Protein AF-X1NSH6-F1 (afdb_monomer)

Radius of gyration: 13.07 Å; Cα contacts (8 Å, |Δi|>4): 57; chains: 1; bounding box: 32×28×32 Å

Solvent-accessible surface area (backbone atoms only — not comparable to full-atom values): 4794 Å² total; per-residue (Å²): 126,86,82,72,74,70,80,81,75,54,56,63,60,57,41,71,68,60,53,96,82,54,53,64,50,74,45,62,81,72,57,41,60,83,47,38,70,58,53,51,52,32,52,50,53,40,55,72,67,42,87,89,55,77,67,45,77,46,79,46,67,90,74,77,57,53,71,72,58,49,66,72,74,106

Mean predicted aligned error: 5.03 Å

Secondary structure (DSSP, 8-state):
--TT-TT---HHHHHHT--TT--EEEE-SS-GGGGHHHHHHHHHHHHHT-SS-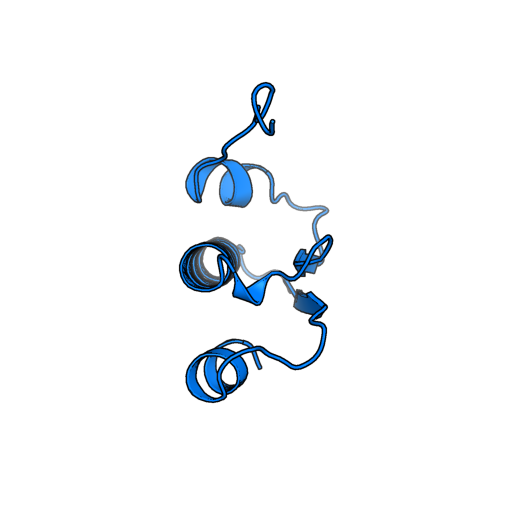--EEEE---S-S-HHHHHHH-

Structure (mmCIF, N/CA/C/O backbone):
data_AF-X1NSH6-F1
#
_entry.id   AF-X1NSH6-F1
#
loop_
_atom_site.group_PDB
_atom_site.id
_atom_site.type_symbol
_atom_site.label_atom_id
_atom_site.label_alt_id
_atom_site.label_comp_id
_atom_site.label_asym_id
_atom_site.label_entity_id
_atom_site.label_seq_id
_atom_site.pdbx_PDB_ins_code
_atom_site.Cartn_x
_atom_site.Cartn_y
_atom_site.Cartn_z
_atom_site.occupancy
_atom_site.B_iso_or_equiv
_atom_site.auth_seq_id
_atom_site.auth_comp_id
_atom_site.auth_asym_id
_atom_site.auth_atom_id
_atom_site.pdbx_PDB_model_num
ATOM 1 N N . MET A 1 1 ? 18.793 14.348 -12.281 1.00 44.91 1 MET A N 1
ATOM 2 C CA . MET A 1 1 ? 18.257 12.966 -12.211 1.00 44.91 1 MET A CA 1
ATOM 3 C C . MET A 1 1 ? 17.386 12.899 -10.959 1.00 44.91 1 MET A C 1
ATOM 5 O O . MET A 1 1 ? 17.124 13.962 -10.414 1.00 44.91 1 MET A O 1
ATOM 9 N N . ALA A 1 2 ? 16.849 11.759 -10.520 1.00 51.84 2 ALA A N 1
ATOM 10 C CA . ALA A 1 2 ? 15.993 11.669 -9.323 1.00 51.84 2 ALA A CA 1
ATOM 11 C C . ALA A 1 2 ? 16.766 11.918 -7.994 1.00 51.84 2 ALA A C 1
ATOM 13 O O . ALA A 1 2 ? 16.611 11.206 -7.010 1.00 51.84 2 ALA A O 1
ATOM 14 N N . GLU A 1 3 ? 17.646 12.919 -7.985 1.00 49.53 3 GLU A N 1
ATOM 15 C CA . GLU A 1 3 ? 18.637 13.255 -6.957 1.00 49.53 3 GLU A CA 1
ATOM 16 C C . GLU A 1 3 ? 18.033 13.919 -5.718 1.00 49.53 3 GLU A C 1
ATOM 18 O O . GLU A 1 3 ? 18.750 14.213 -4.769 1.00 49.53 3 GLU A O 1
ATOM 23 N N . SER A 1 4 ? 16.717 14.127 -5.689 1.00 53.59 4 SER A N 1
ATOM 24 C CA . SER A 1 4 ? 16.015 14.712 -4.547 1.00 53.59 4 SER A CA 1
ATOM 25 C C . SER A 1 4 ? 15.010 13.756 -3.905 1.00 53.59 4 SER A C 1
ATOM 27 O O . SER A 1 4 ? 14.080 14.237 -3.264 1.00 53.59 4 SER A O 1
ATOM 29 N N . LEU A 1 5 ? 15.123 12.434 -4.116 1.00 56.91 5 LEU A N 1
ATOM 30 C CA . LEU A 1 5 ? 14.168 11.444 -3.599 1.00 56.91 5 LEU A CA 1
ATOM 31 C C . LEU A 1 5 ? 14.253 11.317 -2.072 1.00 56.91 5 LEU A C 1
ATOM 33 O O . LEU A 1 5 ? 14.737 10.332 -1.517 1.00 56.91 5 LEU A O 1
ATOM 37 N N . SER A 1 6 ? 13.706 12.317 -1.394 1.00 60.59 6 SER A N 1
ATOM 38 C CA . SER A 1 6 ? 13.077 12.153 -0.107 1.00 60.59 6 SER A CA 1
ATOM 39 C C . SER A 1 6 ? 11.582 12.474 -0.220 1.00 60.59 6 SER A C 1
ATOM 41 O O . SER A 1 6 ? 11.195 13.470 -0.836 1.00 60.59 6 SER A O 1
ATOM 43 N N . PRO A 1 7 ? 10.734 11.611 0.364 1.00 70.75 7 PRO A N 1
ATOM 44 C CA . PRO A 1 7 ? 11.116 10.494 1.231 1.00 70.75 7 PRO A CA 1
ATOM 45 C C . PRO A 1 7 ? 10.959 9.112 0.569 1.00 70.75 7 PRO A C 1
ATOM 47 O O . PRO A 1 7 ? 9.851 8.711 0.215 1.00 70.75 7 PRO A O 1
AT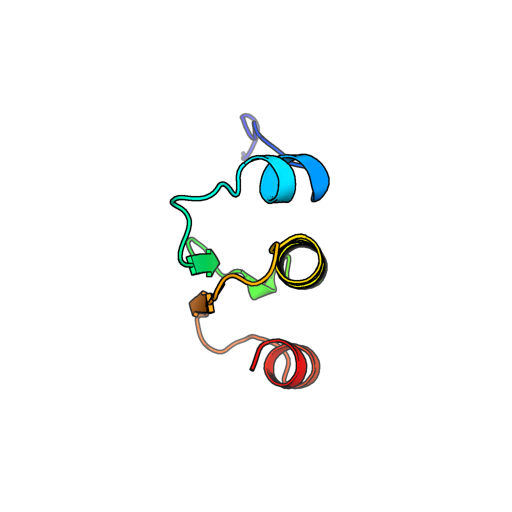OM 50 N N . ILE A 1 8 ? 12.057 8.343 0.500 1.00 84.88 8 ILE A N 1
ATOM 51 C CA . ILE A 1 8 ? 11.970 6.875 0.571 1.00 84.88 8 ILE A CA 1
ATOM 52 C C . ILE A 1 8 ? 11.329 6.555 1.923 1.00 84.88 8 ILE A C 1
ATOM 54 O O . ILE A 1 8 ? 11.774 7.076 2.945 1.00 84.88 8 ILE A O 1
ATOM 58 N N . ARG A 1 9 ? 10.273 5.741 1.922 1.00 89.44 9 ARG A N 1
ATOM 59 C CA . ARG A 1 9 ? 9.536 5.364 3.132 1.00 89.44 9 ARG A CA 1
ATOM 60 C C . ARG A 1 9 ? 9.628 3.871 3.381 1.00 89.44 9 ARG A C 1
ATOM 62 O O . ARG A 1 9 ? 9.639 3.086 2.435 1.00 89.44 9 ARG A O 1
ATOM 69 N N . THR A 1 10 ? 9.653 3.481 4.649 1.00 94.81 10 THR A N 1
ATOM 70 C CA . THR A 1 10 ? 9.496 2.078 5.036 1.00 94.81 10 THR A CA 1
ATOM 71 C C . THR A 1 10 ? 8.023 1.678 5.061 1.00 94.81 10 THR A C 1
ATOM 73 O O . THR A 1 10 ? 7.114 2.514 5.067 1.00 94.81 10 THR A O 1
ATOM 76 N N . ILE A 1 11 ? 7.777 0.368 5.099 1.00 96.12 11 ILE A N 1
ATOM 77 C CA . ILE A 1 11 ? 6.426 -0.173 5.259 1.00 96.12 11 ILE A CA 1
ATOM 78 C C . ILE A 1 11 ? 5.837 0.287 6.600 1.00 96.12 11 ILE A C 1
ATOM 80 O O . ILE A 1 11 ? 4.665 0.649 6.675 1.00 96.12 11 ILE A O 1
ATOM 84 N N . GLU A 1 12 ? 6.647 0.300 7.660 1.00 96.12 12 GLU A N 1
ATOM 85 C CA . GLU A 1 12 ? 6.235 0.711 9.003 1.00 96.12 12 GLU A CA 1
ATOM 86 C C . GLU A 1 12 ? 5.790 2.169 9.036 1.00 96.12 12 GLU A C 1
ATOM 88 O O . GLU A 1 12 ? 4.776 2.469 9.658 1.00 96.12 12 GLU A O 1
ATOM 93 N N . GLU A 1 13 ? 6.507 3.070 8.362 1.00 95.00 13 GLU A N 1
ATOM 94 C CA . GLU A 1 13 ? 6.118 4.480 8.288 1.00 95.00 13 GLU A CA 1
ATOM 95 C C . GLU A 1 13 ? 4.747 4.653 7.625 1.00 95.00 13 GLU A C 1
ATOM 97 O O . GLU A 1 13 ? 3.910 5.399 8.137 1.00 95.00 13 GLU A O 1
ATOM 102 N N . LEU A 1 14 ? 4.483 3.930 6.529 1.00 93.81 14 LEU A N 1
ATOM 103 C CA . LEU A 1 14 ? 3.181 3.960 5.860 1.00 93.81 14 LEU A CA 1
ATOM 104 C C . LEU A 1 14 ? 2.091 3.412 6.782 1.00 93.81 14 LEU A C 1
ATOM 106 O O . LEU A 1 14 ? 1.083 4.076 7.009 1.00 93.81 14 LEU A O 1
ATOM 110 N N . VAL A 1 15 ? 2.300 2.232 7.362 1.00 95.00 15 VAL A N 1
ATOM 111 C CA . VAL A 1 15 ? 1.310 1.584 8.232 1.00 95.00 15 VAL A CA 1
ATOM 112 C C . VAL A 1 15 ? 1.012 2.423 9.477 1.00 95.00 15 VAL A C 1
ATOM 114 O O . VAL A 1 15 ? -0.147 2.536 9.864 1.00 95.00 15 VAL A O 1
ATOM 117 N N . ASN A 1 16 ? 2.021 3.057 10.077 1.00 94.44 16 ASN A N 1
ATOM 118 C CA . ASN A 1 16 ? 1.850 3.916 11.252 1.00 94.44 16 ASN A CA 1
ATOM 119 C C . ASN A 1 16 ? 1.136 5.241 10.937 1.00 94.44 16 ASN A C 1
ATOM 121 O O . ASN A 1 16 ? 0.636 5.889 11.854 1.00 94.44 16 ASN A O 1
ATOM 125 N N . SER A 1 17 ? 1.073 5.647 9.664 1.00 92.94 17 SER A N 1
ATOM 126 C CA . SER A 1 17 ? 0.295 6.817 9.230 1.00 92.94 17 SER A CA 1
ATOM 127 C C . SER A 1 17 ? -1.206 6.535 9.079 1.00 92.94 17 SER A C 1
ATOM 129 O O . SER A 1 17 ? -1.999 7.468 8.960 1.00 92.94 17 SER A O 1
ATOM 131 N N . VAL A 1 18 ? -1.607 5.259 9.088 1.00 93.06 18 VAL A N 1
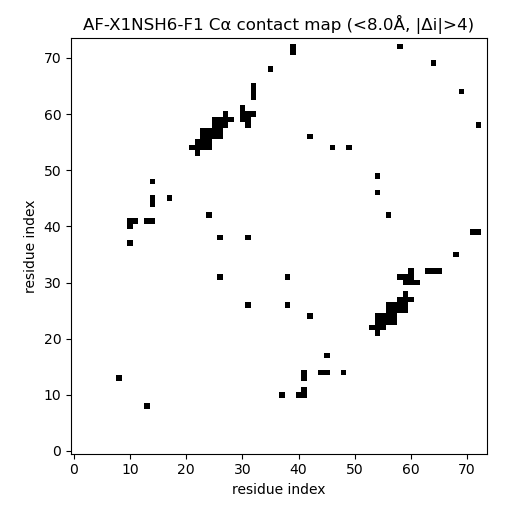ATOM 132 C CA . VAL A 1 18 ? -3.008 4.835 8.991 1.00 93.06 18 VAL A CA 1
ATOM 133 C C . VAL A 1 18 ? -3.656 4.942 10.366 1.00 93.06 18 VAL A C 1
ATOM 135 O O . VAL A 1 18 ? -3.243 4.276 11.316 1.00 93.06 18 VAL A O 1
ATOM 138 N N . ASP A 1 19 ? -4.706 5.753 10.468 1.00 91.25 19 ASP A N 1
ATOM 139 C CA . ASP A 1 19 ? -5.390 6.009 11.729 1.00 91.25 19 ASP A CA 1
ATOM 140 C C . ASP A 1 19 ? -6.885 5.659 11.677 1.00 91.25 19 ASP A C 1
ATOM 142 O O . ASP A 1 19 ? -7.406 5.022 10.761 1.00 91.25 19 ASP A O 1
ATOM 146 N N . TYR A 1 20 ? -7.603 6.054 12.725 1.00 90.00 20 TYR A N 1
ATOM 147 C CA . TYR A 1 20 ? -9.014 5.747 12.897 1.00 90.00 20 TYR A CA 1
ATOM 148 C C . TYR A 1 20 ? -9.942 6.437 11.881 1.00 90.00 20 TYR A C 1
ATOM 150 O O . TYR A 1 20 ? -11.102 6.017 11.793 1.00 90.00 20 TYR A O 1
ATOM 158 N N . LYS A 1 21 ? -9.464 7.473 11.179 1.00 92.31 21 LYS A N 1
ATOM 159 C CA . LYS A 1 21 ? -10.161 8.214 10.119 1.00 92.31 21 LYS A CA 1
ATOM 160 C C . LYS A 1 21 ? -9.852 7.643 8.733 1.00 92.31 21 LYS A C 1
ATOM 162 O O . LYS A 1 21 ? -10.629 7.860 7.802 1.00 92.31 21 LYS A O 1
ATOM 167 N N . THR A 1 22 ? -8.760 6.896 8.579 1.00 93.06 22 THR A N 1
ATOM 168 C CA . THR A 1 22 ? -8.390 6.276 7.304 1.00 93.06 22 THR A CA 1
ATOM 169 C C . THR A 1 22 ? -9.358 5.150 6.941 1.00 93.06 22 THR A C 1
ATOM 171 O O . THR A 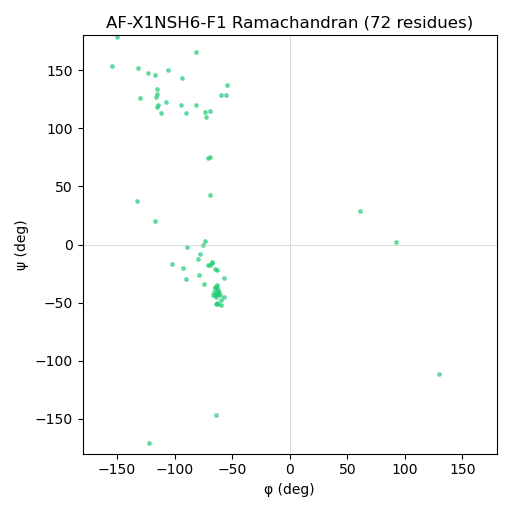1 22 ? -9.437 4.123 7.611 1.00 93.06 22 THR A O 1
ATOM 174 N N . SER A 1 23 ? -10.097 5.332 5.846 1.00 93.69 23 SER A N 1
ATOM 175 C CA . SER A 1 23 ? -11.065 4.339 5.341 1.00 93.69 23 SER A CA 1
ATOM 176 C C . SER A 1 23 ? -10.544 3.545 4.135 1.00 93.69 23 SER A C 1
ATOM 178 O O . SER A 1 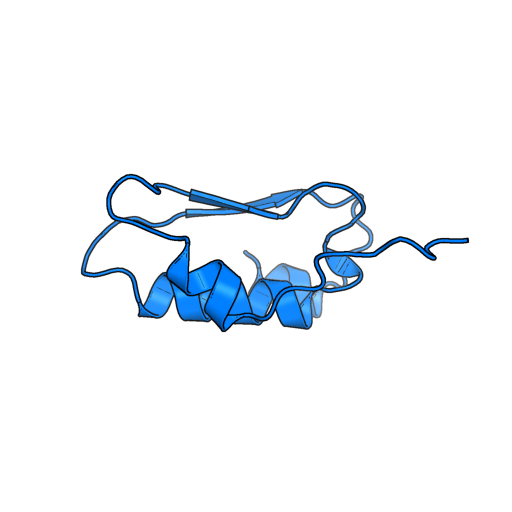23 ? -11.098 2.502 3.774 1.00 93.69 23 SER A O 1
ATOM 180 N N . CYS A 1 24 ? -9.494 4.043 3.482 1.00 95.25 24 CYS A N 1
ATOM 181 C CA . CYS A 1 24 ? -8.880 3.424 2.314 1.00 95.25 24 CYS A CA 1
ATOM 182 C C . CYS A 1 24 ? -7.408 3.817 2.160 1.00 95.25 24 CYS A C 1
ATOM 184 O O . CYS A 1 24 ? -7.017 4.913 2.560 1.00 95.25 24 CYS A O 1
ATOM 186 N N . ILE A 1 25 ? -6.636 2.941 1.521 1.00 95.62 25 ILE A N 1
ATOM 187 C CA . ILE A 1 25 ? -5.310 3.224 0.966 1.00 95.62 25 ILE A CA 1
ATOM 188 C C . ILE A 1 25 ? -5.411 3.050 -0.548 1.00 95.62 25 ILE A C 1
ATOM 190 O O . ILE A 1 25 ? -5.864 2.006 -1.017 1.00 95.62 25 ILE A O 1
ATOM 194 N N . CYS A 1 26 ? -4.989 4.058 -1.306 1.00 96.31 26 CYS A N 1
ATOM 195 C CA . CYS A 1 26 ? -4.940 4.004 -2.764 1.00 96.31 26 CYS A CA 1
ATOM 196 C C . CYS A 1 26 ? -3.478 4.079 -3.206 1.00 96.31 26 CYS A C 1
ATOM 198 O O . CYS A 1 26 ? -2.807 5.067 -2.912 1.00 96.31 26 CYS A O 1
ATOM 200 N N . PHE A 1 27 ? -2.986 3.058 -3.905 1.00 95.56 27 PHE A N 1
ATOM 201 C CA . PHE A 1 27 ? -1.675 3.082 -4.549 1.00 95.56 27 PHE A CA 1
ATOM 202 C C . PHE A 1 27 ? -1.833 3.619 -5.976 1.00 95.56 27 PHE A C 1
ATOM 204 O O . PHE A 1 27 ? -2.482 2.981 -6.805 1.00 95.56 27 PHE A O 1
ATOM 211 N N . PHE A 1 28 ? -1.271 4.802 -6.231 1.00 92.31 28 PHE A N 1
ATOM 212 C CA . PHE A 1 28 ? -1.352 5.543 -7.497 1.00 92.31 28 PHE A CA 1
ATOM 213 C C . PHE A 1 28 ? -0.083 6.396 -7.708 1.00 92.31 28 PHE A C 1
ATOM 215 O O . PHE A 1 28 ? 0.786 6.440 -6.832 1.00 92.31 28 PHE A O 1
ATOM 222 N N . GLY A 1 29 ? 0.016 7.106 -8.839 1.00 86.19 29 GLY A N 1
ATOM 223 C CA . GLY A 1 29 ? 1.081 8.074 -9.126 1.00 86.19 29 GLY A CA 1
ATOM 224 C C . GLY A 1 29 ? 1.718 7.811 -10.485 1.00 86.19 29 GLY A C 1
ATOM 225 O O . GLY A 1 29 ? 1.071 7.977 -11.514 1.00 86.19 29 GLY A O 1
ATOM 226 N N . GLY A 1 30 ? 2.977 7.366 -10.495 1.00 87.19 30 GLY A N 1
ATOM 227 C CA . GLY A 1 30 ? 3.468 6.574 -11.626 1.00 87.19 30 GLY A CA 1
ATOM 228 C C . GLY A 1 30 ? 2.694 5.251 -11.721 1.00 87.19 30 GLY A C 1
ATOM 229 O O . GLY A 1 30 ? 1.529 5.165 -11.345 1.00 87.19 30 GLY A O 1
ATOM 230 N N . ASP A 1 31 ? 3.343 4.176 -12.153 1.00 93.19 31 ASP A N 1
ATOM 231 C CA . ASP A 1 31 ? 2.720 2.857 -12.035 1.00 93.19 31 ASP A CA 1
ATOM 232 C C . ASP A 1 31 ? 3.168 2.165 -10.731 1.00 93.19 31 ASP A C 1
ATOM 234 O O . ASP A 1 31 ? 4.369 1.946 -10.558 1.00 93.19 31 ASP A O 1
ATOM 238 N N . PRO A 1 32 ? 2.260 1.803 -9.803 1.00 93.56 32 PRO A N 1
ATOM 239 C CA . PRO A 1 32 ? 2.628 1.165 -8.540 1.00 93.56 32 PRO A CA 1
ATOM 240 C C . PRO A 1 32 ? 3.200 -0.245 -8.733 1.00 93.56 32 PRO A C 1
ATOM 242 O O . PRO A 1 32 ? 3.833 -0.771 -7.818 1.00 93.56 32 PRO A O 1
ATOM 245 N N . SER A 1 33 ? 3.029 -0.863 -9.910 1.00 94.25 33 SER A N 1
ATOM 246 C CA . SER A 1 33 ? 3.576 -2.191 -10.189 1.00 94.25 33 SER A CA 1
ATOM 247 C C . SER A 1 33 ? 5.107 -2.229 -10.184 1.00 94.25 33 SER A C 1
ATOM 249 O O . SER A 1 33 ? 5.679 -3.289 -9.943 1.00 94.25 33 SER A O 1
ATOM 251 N N . VAL A 1 34 ? 5.778 -1.082 -10.361 1.00 93.12 34 VAL A N 1
ATOM 252 C CA . VAL A 1 34 ? 7.249 -0.983 -10.287 1.00 93.12 34 VAL A CA 1
ATOM 253 C C . VAL A 1 34 ? 7.797 -1.194 -8.870 1.00 93.12 34 VAL A C 1
ATOM 255 O O . VAL A 1 34 ? 8.986 -1.453 -8.709 1.00 93.12 34 VAL A O 1
ATOM 258 N N . GLN A 1 35 ? 6.945 -1.085 -7.845 1.00 93.06 35 GLN A N 1
ATOM 259 C CA . GLN A 1 35 ? 7.262 -1.361 -6.437 1.00 93.06 35 GLN A CA 1
ATOM 260 C C . GLN A 1 35 ? 6.182 -2.243 -5.791 1.00 93.06 35 GLN A C 1
ATOM 262 O O . GLN A 1 35 ? 5.798 -2.049 -4.634 1.00 93.06 35 GLN A O 1
ATOM 267 N N . ILE A 1 36 ? 5.651 -3.203 -6.549 1.00 94.81 36 ILE A N 1
ATOM 268 C CA . ILE A 1 36 ? 4.465 -3.961 -6.143 1.00 94.81 36 ILE A CA 1
ATOM 269 C C . ILE A 1 36 ? 4.681 -4.781 -4.874 1.00 94.81 36 ILE A C 1
ATOM 271 O O . ILE A 1 36 ? 3.779 -4.872 -4.049 1.00 94.81 36 ILE A O 1
ATOM 275 N N . GLU A 1 37 ? 5.878 -5.322 -4.661 1.00 95.62 37 GLU A N 1
ATOM 276 C CA . GLU A 1 37 ? 6.210 -6.085 -3.460 1.00 95.62 37 GLU A CA 1
ATOM 277 C C . GLU A 1 37 ? 6.120 -5.214 -2.202 1.00 95.62 37 GLU A C 1
ATOM 279 O O . GLU A 1 37 ? 5.548 -5.639 -1.196 1.00 95.62 37 GLU A O 1
ATOM 284 N N . PHE A 1 38 ? 6.622 -3.975 -2.269 1.00 95.50 38 PHE A N 1
ATOM 285 C CA . PHE A 1 38 ? 6.494 -3.006 -1.181 1.00 95.50 38 PHE A CA 1
ATOM 286 C C . PHE A 1 38 ? 5.025 -2.672 -0.925 1.00 95.50 38 PHE A C 1
ATOM 288 O O . PHE A 1 38 ? 4.554 -2.741 0.212 1.00 95.50 38 PHE A O 1
ATOM 295 N N . ALA A 1 39 ? 4.288 -2.336 -1.983 1.00 95.88 39 ALA A N 1
ATOM 296 C CA . ALA A 1 39 ? 2.911 -1.889 -1.864 1.00 95.88 39 ALA A CA 1
ATOM 297 C C . ALA A 1 39 ? 1.984 -3.005 -1.345 1.00 95.88 39 ALA A C 1
ATOM 299 O O . ALA A 1 39 ? 1.162 -2.761 -0.461 1.00 95.88 39 ALA A O 1
ATOM 300 N N . LEU A 1 40 ? 2.161 -4.249 -1.808 1.00 97.06 40 LEU A N 1
ATOM 301 C CA . LEU A 1 40 ? 1.439 -5.424 -1.308 1.00 97.06 40 LEU A CA 1
ATOM 302 C C . LEU A 1 40 ? 1.765 -5.707 0.159 1.00 97.06 40 LEU A C 1
ATOM 304 O O . LEU A 1 40 ? 0.855 -5.954 0.953 1.00 97.06 40 LEU A O 1
ATOM 308 N N . ALA A 1 41 ? 3.041 -5.651 0.547 1.00 97.31 41 ALA A N 1
ATOM 309 C CA . ALA A 1 41 ? 3.438 -5.862 1.935 1.00 97.31 41 ALA A CA 1
ATOM 310 C C . ALA A 1 41 ? 2.860 -4.778 2.864 1.00 97.31 41 ALA A C 1
ATOM 312 O O . ALA A 1 41 ? 2.343 -5.095 3.938 1.00 97.31 41 ALA A O 1
ATOM 313 N N . ALA A 1 42 ? 2.861 -3.516 2.427 1.00 96.62 42 ALA A N 1
ATOM 314 C CA . ALA A 1 42 ? 2.236 -2.417 3.153 1.00 96.62 42 ALA A CA 1
ATOM 315 C C . ALA A 1 42 ? 0.713 -2.569 3.262 1.00 96.62 42 ALA A C 1
ATOM 317 O O . ALA A 1 42 ? 0.162 -2.391 4.348 1.00 96.62 42 ALA A O 1
ATOM 318 N N . ALA A 1 43 ? 0.039 -2.961 2.178 1.00 96.38 43 ALA A N 1
ATOM 319 C CA . ALA A 1 43 ? -1.397 -3.224 2.170 1.00 96.38 43 ALA A CA 1
ATOM 320 C C . ALA A 1 43 ? -1.782 -4.330 3.162 1.00 96.38 43 ALA A C 1
ATOM 322 O O . ALA A 1 43 ? -2.695 -4.145 3.969 1.00 96.38 43 ALA A O 1
ATOM 323 N N . LYS A 1 44 ? -1.059 -5.458 3.137 1.00 95.94 44 LYS A N 1
ATOM 324 C CA . LYS A 1 44 ? -1.275 -6.586 4.054 1.00 95.94 44 LYS A CA 1
ATOM 325 C C . LYS A 1 44 ? -1.105 -6.157 5.505 1.00 95.94 44 LYS A C 1
ATOM 327 O O . LYS A 1 44 ? -2.037 -6.308 6.288 1.00 95.94 44 LYS A O 1
ATOM 332 N N . LYS A 1 45 ? 0.017 -5.513 5.829 1.00 96.44 45 LYS A N 1
ATOM 333 C CA . LYS A 1 45 ? 0.313 -5.080 7.199 1.00 96.44 45 LYS A CA 1
ATOM 334 C C . LYS A 1 45 ? -0.668 -4.017 7.704 1.00 96.44 45 LYS A C 1
ATOM 336 O O . LYS A 1 45 ? -1.073 -4.048 8.863 1.00 96.44 45 LYS A O 1
ATOM 341 N N . ALA A 1 46 ? -1.111 -3.102 6.839 1.00 95.69 46 ALA A N 1
ATOM 342 C CA . ALA A 1 46 ? -2.155 -2.137 7.181 1.00 95.69 46 ALA A CA 1
ATOM 343 C C . ALA A 1 46 ? -3.505 -2.823 7.447 1.00 95.69 46 ALA A C 1
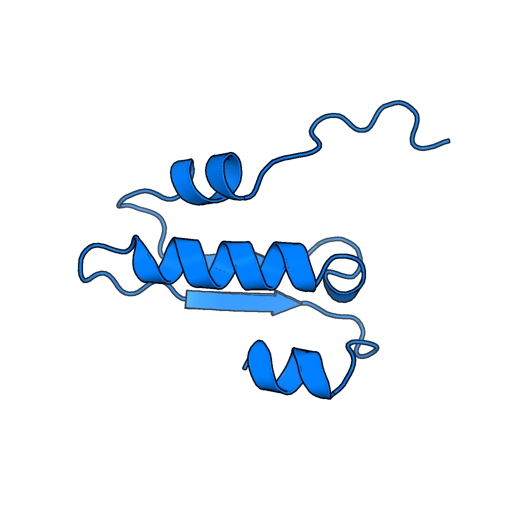ATOM 345 O O . ALA A 1 46 ? -4.233 -2.430 8.360 1.00 95.69 46 ALA A O 1
ATOM 346 N N . ILE A 1 47 ? -3.832 -3.870 6.680 1.00 93.62 47 ILE A N 1
ATOM 347 C CA . ILE A 1 47 ? -5.028 -4.678 6.909 1.00 93.62 47 ILE A CA 1
ATOM 348 C C . ILE A 1 47 ? -4.935 -5.451 8.226 1.00 93.62 47 ILE A C 1
ATOM 350 O O . ILE A 1 47 ? -5.912 -5.469 8.965 1.00 93.62 47 ILE A O 1
ATOM 354 N N . GLU A 1 48 ? -3.796 -6.063 8.538 1.00 92.69 48 GLU A N 1
ATOM 355 C CA . GLU A 1 48 ? -3.585 -6.804 9.790 1.00 92.69 48 GLU A CA 1
ATOM 356 C C . GLU A 1 48 ? -3.686 -5.888 11.018 1.00 92.69 48 GLU A C 1
ATOM 358 O O . GLU A 1 48 ? -4.269 -6.262 12.035 1.00 92.69 48 GLU A O 1
ATOM 363 N N . ASN A 1 49 ? -3.203 -4.648 10.904 1.00 91.06 49 ASN A N 1
ATOM 364 C CA . ASN A 1 49 ? -3.241 -3.668 11.988 1.00 91.06 49 ASN A CA 1
ATOM 365 C C . ASN A 1 49 ? -4.613 -2.997 12.184 1.00 91.06 49 ASN A C 1
ATOM 367 O O . ASN A 1 49 ? -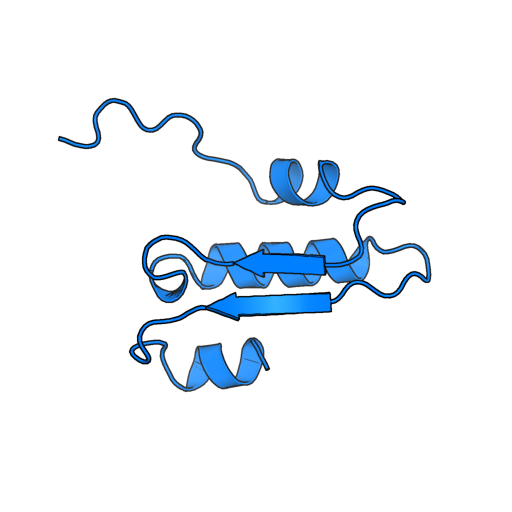4.809 -2.269 13.166 1.00 91.06 49 ASN A O 1
ATOM 371 N N . LYS A 1 50 ? -5.588 -3.215 11.290 1.00 83.56 50 LYS A N 1
ATOM 372 C CA . LYS A 1 50 ? -6.906 -2.581 11.408 1.00 83.56 50 LYS A CA 1
ATOM 373 C C . LYS A 1 50 ? -7.694 -3.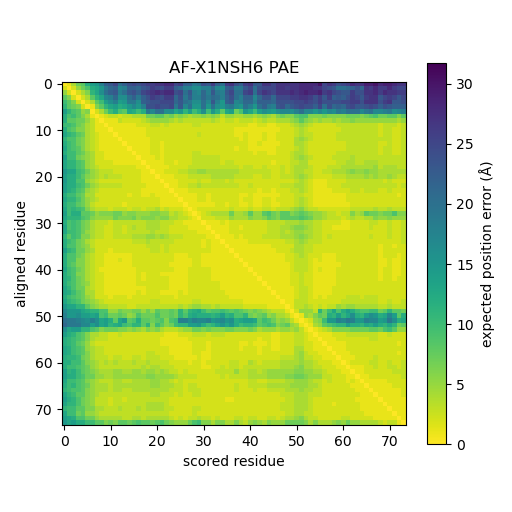230 12.556 1.00 83.56 50 LYS A C 1
ATOM 375 O O . LYS A 1 50 ? -8.154 -4.364 12.474 1.00 83.56 50 LYS A O 1
ATOM 380 N N . LYS A 1 51 ? -7.891 -2.496 13.657 1.00 76.19 51 LYS A N 1
ATOM 381 C CA . LYS A 1 51 ? -8.647 -2.955 14.842 1.00 76.19 51 LYS A CA 1
ATOM 382 C C . LYS A 1 51 ? -10.158 -3.052 14.559 1.00 76.19 51 LYS A C 1
ATOM 384 O O . LYS A 1 51 ? -10.917 -2.191 14.996 1.00 76.19 51 LYS A O 1
ATOM 389 N N . ASN A 1 52 ? -10.591 -4.072 13.814 1.00 66.88 52 ASN A N 1
ATOM 390 C CA . ASN A 1 52 ? -11.992 -4.340 13.435 1.00 66.88 52 ASN A CA 1
ATOM 391 C C . ASN A 1 52 ? -12.668 -3.232 12.606 1.00 66.88 52 ASN A C 1
ATOM 393 O O . ASN A 1 52 ? -13.883 -3.049 12.659 1.00 66.88 52 ASN A O 1
ATOM 397 N N . LYS A 1 53 ? -11.884 -2.490 11.820 1.00 76.94 53 LYS A N 1
ATOM 398 C CA . LYS A 1 53 ? -12.388 -1.462 10.901 1.00 76.94 53 LYS A CA 1
ATOM 399 C C . LYS A 1 53 ? -12.314 -1.929 9.457 1.00 76.94 53 LYS A C 1
ATOM 401 O O . LYS A 1 53 ? -11.422 -2.686 9.082 1.00 76.94 53 LYS A O 1
ATOM 406 N N . PHE A 1 54 ? -13.224 -1.441 8.625 1.00 86.25 54 PHE A N 1
ATOM 407 C CA . PHE A 1 54 ? -13.109 -1.620 7.184 1.00 86.25 54 PHE A CA 1
ATOM 408 C C . PHE A 1 54 ? -12.001 -0.708 6.650 1.00 86.25 54 PHE A C 1
ATOM 410 O O . PHE A 1 54 ? -12.126 0.511 6.684 1.00 86.25 54 PHE A O 1
ATOM 417 N N . LEU A 1 55 ? -10.922 -1.315 6.157 1.00 93.94 55 LEU A N 1
ATOM 418 C CA . LEU A 1 55 ? -9.871 -0.651 5.389 1.00 93.94 55 LEU A CA 1
ATOM 419 C C . LEU A 1 55 ? -9.890 -1.239 3.981 1.00 93.94 55 LEU A C 1
ATOM 421 O O . LEU A 1 55 ? -9.718 -2.453 3.831 1.00 93.94 55 LEU A O 1
ATOM 425 N N . ARG A 1 56 ? -10.148 -0.393 2.981 1.00 95.38 56 ARG A N 1
ATOM 426 C CA . ARG A 1 56 ? -10.140 -0.763 1.558 1.00 95.38 56 ARG A CA 1
ATOM 427 C C . ARG A 1 56 ? -8.774 -0.481 0.944 1.00 95.38 56 ARG A C 1
ATOM 429 O O . ARG A 1 56 ? -8.162 0.528 1.282 1.00 95.38 56 ARG A O 1
ATOM 436 N N . ILE A 1 57 ? -8.329 -1.340 0.036 1.00 96.19 57 ILE A N 1
ATOM 437 C CA . ILE A 1 57 ? -7.096 -1.138 -0.727 1.00 96.19 57 ILE A CA 1
ATOM 438 C C . ILE A 1 57 ? -7.470 -0.984 -2.198 1.00 96.19 57 ILE A C 1
ATOM 440 O O . ILE A 1 57 ? -8.231 -1.795 -2.721 1.00 96.19 57 ILE A O 1
ATOM 444 N N . CYS A 1 58 ? -6.961 0.064 -2.837 1.00 96.62 58 CYS A N 1
ATOM 445 C CA . CYS A 1 58 ? -7.189 0.363 -4.245 1.00 96.62 58 CYS A CA 1
ATOM 446 C C . CYS A 1 58 ? -5.854 0.469 -4.986 1.00 96.62 58 CYS A C 1
ATOM 448 O O . CYS A 1 58 ? -4.863 0.945 -4.427 1.00 96.62 58 CYS A O 1
ATOM 450 N N . TRP A 1 59 ? -5.862 0.079 -6.257 1.00 96.00 59 TRP A N 1
ATOM 451 C CA . TRP A 1 59 ? -4.689 0.062 -7.126 1.00 96.00 59 TRP A CA 1
ATOM 452 C C . TRP A 1 59 ? -5.026 0.759 -8.439 1.00 96.00 59 TRP A C 1
ATOM 454 O O . TRP A 1 59 ? -5.991 0.379 -9.100 1.00 96.00 59 TRP A O 1
ATOM 464 N N . GLU A 1 60 ? -4.229 1.747 -8.825 1.00 95.50 60 GLU A N 1
ATOM 465 C CA . GLU A 1 60 ? -4.313 2.389 -10.134 1.00 95.50 60 GLU A CA 1
ATOM 466 C C . GLU A 1 60 ? -3.059 2.039 -10.935 1.00 95.50 60 GLU A C 1
ATOM 468 O O . GLU A 1 60 ? -1.957 2.418 -10.558 1.00 95.50 60 GLU A O 1
ATOM 473 N N . THR A 1 61 ? -3.210 1.267 -12.011 1.00 92.81 61 THR A N 1
ATOM 474 C CA . THR A 1 61 ? -2.106 0.794 -12.864 1.00 92.81 61 THR A CA 1
ATOM 475 C C . THR A 1 61 ? -2.428 1.041 -14.335 1.00 92.81 61 THR A C 1
ATOM 477 O O . THR A 1 61 ? -3.587 1.019 -14.741 1.00 92.81 61 THR A O 1
ATOM 480 N N . ASN A 1 62 ? -1.393 1.214 -15.154 1.00 94.31 62 ASN A N 1
ATOM 481 C CA . ASN A 1 62 ? -1.459 1.336 -16.609 1.00 94.31 62 ASN A CA 1
ATOM 482 C C . ASN A 1 62 ? -1.753 0.002 -17.334 1.00 94.31 62 ASN A C 1
ATOM 484 O O . ASN A 1 62 ? -1.738 -0.044 -18.562 1.00 94.31 62 ASN A O 1
ATOM 488 N N . GLY A 1 63 ? -1.978 -1.088 -16.590 1.00 93.25 63 GLY A N 1
ATOM 489 C CA . GLY A 1 63 ? -2.301 -2.410 -17.130 1.00 93.25 63 GLY A CA 1
ATOM 490 C C . GLY A 1 63 ? -1.098 -3.327 -17.366 1.00 93.25 63 GLY A C 1
ATOM 491 O O . GLY A 1 63 ? -1.281 -4.453 -17.823 1.00 93.25 63 GLY A O 1
ATOM 492 N N . THR A 1 64 ? 0.120 -2.893 -17.031 1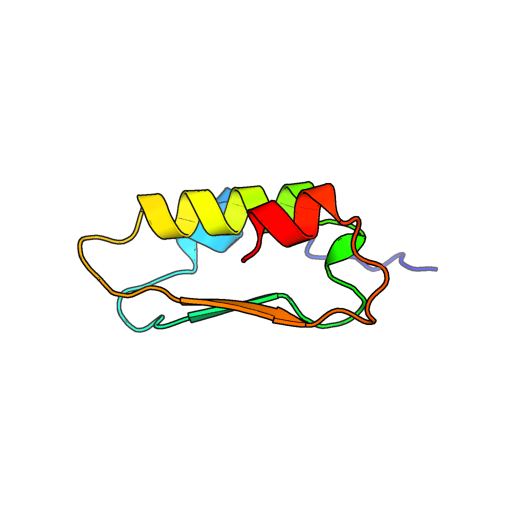.00 93.12 64 THR A N 1
ATOM 493 C CA . THR A 1 64 ? 1.342 -3.710 -17.181 1.00 93.12 64 THR A CA 1
ATOM 494 C C . THR A 1 64 ? 1.674 -4.565 -15.957 1.00 93.12 64 THR A C 1
ATOM 496 O O . THR A 1 64 ? 2.617 -5.359 -16.000 1.00 93.12 64 THR A O 1
ATOM 499 N N . MET A 1 65 ? 0.888 -4.466 -14.878 1.00 94.81 65 MET A N 1
ATOM 500 C CA . MET A 1 65 ? 1.074 -5.287 -13.683 1.00 94.81 65 MET A CA 1
ATOM 501 C C . MET A 1 65 ? 1.062 -6.783 -14.030 1.00 94.81 65 MET A C 1
ATOM 503 O O . MET A 1 65 ? 0.129 -7.297 -14.652 1.00 94.81 65 MET A O 1
ATOM 507 N N . SER A 1 66 ? 2.090 -7.509 -13.578 1.00 95.12 66 SER A N 1
ATOM 508 C CA . SER A 1 66 ? 2.163 -8.960 -13.761 1.00 95.12 66 SER A CA 1
ATOM 509 C C . SER A 1 66 ? 0.914 -9.645 -13.215 1.00 95.12 66 SER A C 1
ATOM 511 O O . SER A 1 66 ? 0.463 -9.379 -12.100 1.00 95.12 66 SER A O 1
ATOM 513 N N . ARG A 1 67 ? 0.399 -10.616 -13.974 1.00 95.56 67 ARG A N 1
ATOM 514 C CA . ARG A 1 67 ? -0.817 -11.365 -13.636 1.00 95.56 67 ARG A CA 1
ATOM 515 C C . ARG A 1 67 ? -0.737 -12.064 -12.277 1.00 95.56 67 ARG A C 1
ATOM 517 O O . ARG A 1 67 ? -1.768 -12.274 -11.648 1.00 95.56 67 ARG A O 1
ATOM 524 N N . LYS A 1 68 ? 0.472 -12.435 -11.833 1.00 96.44 68 LYS A N 1
ATOM 525 C CA . LYS A 1 68 ? 0.710 -12.999 -10.496 1.00 96.44 68 LYS A CA 1
ATOM 526 C C . LYS A 1 68 ? 0.349 -11.985 -9.410 1.00 96.44 68 LYS A C 1
ATOM 528 O O . LYS A 1 68 ? -0.411 -12.324 -8.515 1.00 96.44 68 LYS A O 1
ATOM 533 N N . TYR A 1 69 ? 0.868 -10.765 -9.520 1.00 95.75 69 TYR A N 1
ATOM 534 C CA . TYR A 1 69 ? 0.637 -9.716 -8.532 1.00 95.75 69 TYR A CA 1
ATOM 535 C C . TYR A 1 69 ? -0.765 -9.130 -8.625 1.00 95.75 69 TYR A C 1
ATOM 537 O O . TYR A 1 69 ? -1.362 -8.847 -7.596 1.00 95.75 69 TYR A O 1
ATOM 545 N N . LEU A 1 70 ? -1.338 -9.047 -9.829 1.00 94.62 70 LEU A N 1
ATOM 546 C CA . LEU A 1 70 ? -2.730 -8.637 -9.992 1.00 94.62 70 LEU A CA 1
ATOM 547 C C . LEU A 1 70 ? -3.674 -9.551 -9.200 1.00 94.62 70 LEU A C 1
ATOM 549 O O . LEU A 1 70 ? -4.516 -9.052 -8.472 1.00 94.62 70 LEU A O 1
ATOM 553 N N . LYS A 1 71 ? -3.487 -10.878 -9.278 1.00 95.31 71 LYS A N 1
ATOM 554 C CA . LYS A 1 71 ? -4.266 -11.860 -8.495 1.00 95.31 71 LYS A CA 1
ATOM 555 C C . LYS A 1 71 ? -4.091 -11.742 -6.981 1.00 95.31 71 LYS A C 1
ATOM 557 O O . LYS A 1 71 ? -4.888 -12.304 -6.248 1.00 95.31 71 LYS A O 1
ATOM 562 N N . GLU A 1 72 ? -3.003 -11.137 -6.526 1.00 95.12 72 GLU A N 1
ATOM 563 C CA . GLU A 1 72 ? -2.736 -10.924 -5.104 1.00 95.12 72 GLU A CA 1
ATOM 564 C C . GLU A 1 72 ? -3.307 -9.585 -4.618 1.00 95.12 72 GLU A C 1
ATOM 566 O O . GLU A 1 72 ? -3.661 -9.443 -3.451 1.00 95.12 72 GLU A O 1
ATOM 571 N N . ALA A 1 73 ? -3.383 -8.607 -5.521 1.00 92.31 73 ALA A N 1
ATOM 572 C CA . ALA A 1 73 ? -3.882 -7.264 -5.272 1.00 92.31 73 ALA A CA 1
ATOM 573 C C . ALA A 1 73 ? -5.421 -7.177 -5.249 1.00 92.31 73 ALA A C 1
ATOM 575 O O . ALA A 1 73 ? -5.953 -6.263 -4.609 1.00 92.31 73 ALA A O 1
ATOM 576 N N . VAL A 1 74 ? -6.108 -8.089 -5.952 1.00 86.12 74 VAL A N 1
ATOM 577 C CA . VAL A 1 74 ? -7.579 -8.175 -6.072 1.00 86.12 74 VAL A CA 1
ATOM 578 C C . VAL A 1 74 ? -8.157 -9.389 -5.357 1.00 86.12 74 VAL A C 1
ATOM 580 O O . VAL A 1 74 ? -9.272 -9.240 -4.813 1.00 86.12 74 VAL A O 1
#

Sequence (74 aa):
MAESLSPIRTIEELVNSVDYKTSCICFFGGDPSVQIEFALAAAKKAIENKKNKFLRICWETNGTMSRKYLKEAV

pLDDT: mean 89.22, std 12.24, range [44.91, 97.31]

Nearest PDB structures (foldseek):
  6shu-assembly1_A  TM=5.495E-01  e=2.883E+00  Borreliella burgdorferi JD1
  3ejf-assembly1_A  TM=3.932E-01  e=6.266E+00  Infectious bronchitis virus
  3co5-assembly1_B  TM=3.765E-01  e=9.854E+00  Neisseria gonorrhoeae FA 1090

InterPro domains:
  IPR013785 Aldolase-type TIM barrel [G3DSA:3.20.20.70] (2-74)
  IPR058240 Radical SAM superfamily [SSF102114] (8-72)

Organism: NCBI:txid412755

Foldseek 3Di:
DPVPDPPPDQLCRLLVVDDPPAQEDEDDDAACLVVLVRLLVSVVSNVVPPPPHHYYYHGDHPPPRDPVSVVSRD